Protein AF-A0A7K9ME02-F1 (afdb_monomer_lite)

Structure (mmCIF, N/CA/C/O backbone):
data_AF-A0A7K9ME02-F1
#
_entry.id   AF-A0A7K9ME02-F1
#
loop_
_atom_site.group_PDB
_atom_site.id
_atom_site.type_symbol
_atom_site.label_atom_id
_atom_site.label_alt_id
_atom_site.label_comp_id
_atom_site.label_asym_id
_atom_site.label_entity_id
_atom_site.label_seq_id
_atom_site.pdbx_PDB_ins_code
_atom_site.Cartn_x
_atom_site.Cartn_y
_atom_site.Cartn_z
_atom_site.occupancy
_atom_site.B_iso_or_equiv
_atom_site.auth_seq_id
_atom_site.auth_comp_id
_atom_site.auth_asym_id
_atom_site.auth_atom_id
_atom_site.pdbx_PDB_model_num
ATOM 1 N N . ALA A 1 1 ? -1.842 7.098 4.632 1.00 86.25 1 ALA A N 1
ATOM 2 C CA . ALA A 1 1 ? -1.673 6.407 5.925 1.00 86.25 1 ALA A CA 1
ATOM 3 C C . ALA A 1 1 ? -0.420 5.544 5.871 1.00 86.25 1 ALA A C 1
ATOM 5 O O . ALA A 1 1 ? -0.226 4.856 4.874 1.00 86.25 1 ALA A O 1
ATOM 6 N N . ASN A 1 2 ? 0.422 5.614 6.901 1.00 86.00 2 ASN A N 1
ATOM 7 C CA . ASN A 1 2 ? 1.662 4.841 7.012 1.00 86.00 2 ASN A CA 1
ATOM 8 C C . ASN A 1 2 ? 1.464 3.675 7.979 1.00 86.00 2 ASN A C 1
ATOM 10 O O . ASN A 1 2 ? 0.833 3.854 9.020 1.00 86.00 2 ASN A O 1
ATOM 14 N N . PHE A 1 3 ? 2.029 2.514 7.659 1.00 84.31 3 PHE A N 1
ATOM 15 C CA . PHE A 1 3 ? 2.117 1.405 8.610 1.00 84.31 3 PHE A CA 1
ATOM 16 C C . PHE A 1 3 ? 3.375 1.506 9.475 1.00 84.31 3 PHE A C 1
ATOM 18 O O . PHE A 1 3 ? 4.382 2.086 9.068 1.00 84.31 3 PHE A O 1
ATOM 25 N N . SER A 1 4 ? 3.320 0.921 10.674 1.00 84.81 4 SER A N 1
ATOM 26 C CA . SER A 1 4 ? 4.503 0.768 11.520 1.00 84.81 4 SER A CA 1
ATOM 27 C C . SER A 1 4 ? 5.497 -0.204 10.883 1.00 84.81 4 SER A C 1
ATOM 29 O O . SER A 1 4 ? 5.112 -1.122 10.157 1.00 84.81 4 SER A O 1
ATOM 31 N N . GLU A 1 5 ? 6.785 -0.046 11.194 1.00 82.81 5 GLU A N 1
ATOM 32 C CA . GLU A 1 5 ? 7.839 -0.924 10.665 1.00 82.81 5 GLU A CA 1
ATOM 33 C C . GLU A 1 5 ? 7.569 -2.406 10.961 1.00 82.81 5 GLU A C 1
ATOM 35 O O . GLU A 1 5 ? 7.783 -3.249 10.098 1.00 82.81 5 GLU A O 1
ATOM 40 N N . GLN A 1 6 ? 7.014 -2.712 12.138 1.00 85.12 6 GLN A N 1
ATOM 41 C CA . GLN A 1 6 ? 6.659 -4.076 12.542 1.00 85.12 6 GLN A CA 1
ATOM 42 C C . GLN A 1 6 ? 5.648 -4.726 11.590 1.00 85.12 6 GLN A C 1
ATOM 44 O O . GLN A 1 6 ? 5.767 -5.906 11.270 1.00 85.12 6 GLN A O 1
ATOM 49 N N . VAL A 1 7 ? 4.658 -3.960 11.118 1.00 85.44 7 VAL A N 1
ATOM 50 C CA . VAL A 1 7 ? 3.682 -4.468 10.150 1.00 85.44 7 VAL A CA 1
ATOM 51 C C . VAL A 1 7 ? 4.372 -4.716 8.817 1.00 85.44 7 VAL A C 1
ATOM 53 O O . VAL A 1 7 ? 4.174 -5.771 8.229 1.00 85.44 7 VAL A O 1
ATOM 56 N N . VAL A 1 8 ? 5.230 -3.803 8.364 1.00 84.94 8 VAL A N 1
ATOM 57 C CA . VAL A 1 8 ? 5.933 -3.958 7.083 1.00 84.94 8 VAL A CA 1
ATOM 58 C C . VAL A 1 8 ? 6.895 -5.152 7.092 1.00 84.94 8 VAL A C 1
ATOM 60 O O . VAL A 1 8 ? 6.976 -5.878 6.107 1.00 84.94 8 VAL A O 1
ATOM 63 N N . GLU A 1 9 ? 7.577 -5.409 8.207 1.00 84.50 9 GLU A N 1
ATOM 64 C CA . GLU A 1 9 ? 8.459 -6.574 8.383 1.00 84.50 9 GLU A CA 1
ATOM 65 C C . GLU A 1 9 ? 7.699 -7.910 8.405 1.00 84.50 9 GLU A C 1
ATOM 67 O O . GLU A 1 9 ? 8.287 -8.950 8.115 1.00 84.50 9 GLU A O 1
ATOM 72 N N . SER A 1 10 ? 6.394 -7.892 8.699 1.00 86.50 10 SER A N 1
ATOM 73 C CA . SER A 1 10 ? 5.541 -9.086 8.649 1.00 86.50 10 SER A CA 1
ATOM 74 C C . SER A 1 10 ? 5.080 -9.459 7.235 1.00 86.50 10 SER A C 1
ATOM 76 O O . SER A 1 10 ? 4.497 -10.528 7.042 1.00 86.50 10 SER A O 1
ATOM 78 N N . PHE A 1 11 ? 5.322 -8.597 6.239 1.00 83.00 11 PHE A N 1
ATOM 79 C CA . PHE A 1 11 ? 4.929 -8.881 4.864 1.00 83.00 11 PHE A CA 1
ATOM 80 C C . PHE A 1 11 ? 5.742 -10.055 4.292 1.00 83.00 11 PHE A C 1
ATOM 82 O O . PHE A 1 11 ? 6.925 -10.205 4.611 1.00 83.00 11 PHE A O 1
ATOM 89 N N . PRO A 1 12 ? 5.144 -10.856 3.392 1.00 84.31 12 PRO A N 1
ATOM 90 C CA . PRO A 1 12 ? 5.860 -11.902 2.672 1.00 84.31 12 PRO A CA 1
ATOM 91 C C . PRO A 1 12 ? 7.113 -11.353 1.975 1.00 84.31 12 PRO A C 1
ATOM 93 O O . PRO A 1 12 ? 7.085 -10.282 1.362 1.00 84.31 12 PRO A O 1
ATOM 96 N N . SER A 1 13 ? 8.231 -12.075 2.066 1.00 81.44 13 SER A N 1
ATOM 97 C CA . SER A 1 13 ? 9.518 -11.623 1.517 1.00 81.44 13 SER A CA 1
ATOM 98 C C . SER A 1 13 ? 9.507 -11.482 -0.010 1.00 81.44 13 SER A C 1
ATOM 100 O O . SER A 1 13 ? 10.252 -10.666 -0.555 1.00 81.44 13 SER A O 1
ATOM 102 N N . ASP A 1 14 ? 8.631 -12.226 -0.682 1.00 85.38 14 ASP A N 1
ATOM 103 C CA . ASP A 1 14 ? 8.398 -12.239 -2.124 1.00 85.38 14 ASP A CA 1
ATOM 104 C C . ASP A 1 14 ? 7.508 -11.090 -2.625 1.00 85.38 14 ASP A C 1
ATOM 106 O O . ASP A 1 14 ? 7.413 -10.877 -3.838 1.00 85.38 14 ASP A O 1
ATOM 110 N N . ILE A 1 15 ? 6.906 -10.287 -1.733 1.00 87.50 15 ILE A N 1
ATOM 111 C CA . ILE A 1 15 ? 6.174 -9.100 -2.175 1.00 87.50 15 ILE A CA 1
ATOM 112 C C . ILE A 1 15 ? 7.149 -8.094 -2.795 1.00 87.50 15 ILE A C 1
ATOM 114 O O . ILE A 1 15 ? 8.083 -7.603 -2.153 1.00 87.50 15 ILE A O 1
ATOM 118 N N . SER A 1 16 ? 6.965 -7.804 -4.077 1.00 91.75 16 SER A N 1
ATOM 119 C CA . SER A 1 16 ? 7.816 -6.860 -4.800 1.00 91.75 16 SER A CA 1
ATOM 120 C C . SER A 1 16 ? 7.514 -5.416 -4.393 1.00 91.75 16 SER A C 1
ATOM 122 O O . SER A 1 16 ? 6.468 -5.120 -3.816 1.00 91.75 16 SER A O 1
ATOM 124 N N . THR A 1 17 ? 8.437 -4.498 -4.673 1.00 93.44 17 THR A N 1
ATOM 125 C CA . THR A 1 17 ? 8.107 -3.075 -4.582 1.00 93.44 17 THR A CA 1
ATOM 126 C C . THR A 1 17 ? 7.248 -2.652 -5.772 1.00 93.44 17 THR A C 1
ATOM 128 O O . THR A 1 17 ? 7.271 -3.272 -6.840 1.00 93.44 17 THR A O 1
ATOM 131 N N . GLY A 1 18 ? 6.450 -1.607 -5.584 1.00 95.75 18 GLY A N 1
ATOM 132 C CA . GLY A 1 18 ? 5.557 -1.067 -6.595 1.00 95.75 18 GLY A CA 1
ATOM 133 C C . GLY A 1 18 ? 4.203 -0.659 -6.039 1.00 95.75 18 GLY A C 1
ATOM 134 O O . GLY A 1 18 ? 4.017 -0.460 -4.839 1.00 95.75 18 GLY A O 1
ATOM 135 N N . ILE A 1 19 ? 3.258 -0.498 -6.958 1.00 97.50 19 ILE A N 1
ATOM 136 C CA . ILE A 1 19 ? 1.921 0.012 -6.680 1.00 97.50 19 ILE A CA 1
ATOM 137 C C . ILE A 1 19 ? 0.921 -1.134 -6.745 1.00 97.50 19 ILE A C 1
ATOM 139 O O . ILE A 1 19 ? 0.863 -1.864 -7.735 1.00 97.50 19 ILE A O 1
ATOM 143 N N . TYR A 1 20 ? 0.098 -1.237 -5.713 1.00 97.56 20 TYR A N 1
ATOM 144 C CA . TYR A 1 20 ? -0.939 -2.244 -5.539 1.00 97.56 20 TYR A CA 1
ATOM 145 C C . TYR A 1 20 ? -2.305 -1.581 -5.334 1.00 97.56 20 TYR A C 1
ATOM 147 O O . TYR A 1 20 ? -2.400 -0.380 -5.074 1.00 97.56 20 TYR A O 1
ATOM 155 N N . TYR A 1 21 ? -3.371 -2.371 -5.437 1.00 98.19 21 TYR A N 1
ATOM 156 C CA . TYR A 1 21 ? -4.733 -1.939 -5.132 1.00 98.19 21 TYR A CA 1
ATOM 157 C C . TYR A 1 21 ? -5.486 -2.974 -4.306 1.00 98.19 21 TYR A C 1
ATOM 159 O O . TYR A 1 21 ? -5.161 -4.168 -4.300 1.00 98.19 21 TYR A O 1
ATOM 167 N N . GLY A 1 22 ? -6.537 -2.506 -3.642 1.00 98.06 22 GLY A N 1
ATOM 168 C CA . GLY A 1 22 ? -7.427 -3.374 -2.900 1.00 98.06 22 GLY A CA 1
ATOM 169 C C . GLY A 1 22 ? -8.466 -2.612 -2.093 1.00 98.06 22 GLY A C 1
ATOM 170 O O . GLY A 1 22 ? -8.980 -1.581 -2.536 1.00 98.06 22 GLY A O 1
ATOM 171 N N . TRP A 1 23 ? -8.763 -3.133 -0.907 1.00 98.38 23 TRP A N 1
ATOM 172 C CA . TRP A 1 23 ? -9.742 -2.575 0.022 1.00 98.38 23 TRP A CA 1
ATOM 173 C C . TRP A 1 23 ? -9.080 -2.150 1.331 1.00 98.38 23 TRP A C 1
ATOM 175 O O . TRP A 1 23 ? -8.103 -2.760 1.763 1.00 98.38 23 TRP A O 1
ATOM 185 N N . ALA A 1 24 ? -9.630 -1.118 1.963 1.00 97.88 24 ALA A N 1
ATOM 186 C CA . ALA A 1 24 ? -9.239 -0.627 3.275 1.00 97.88 24 ALA A CA 1
ATOM 187 C C . ALA A 1 24 ? -10.468 -0.372 4.150 1.00 97.88 24 ALA A C 1
ATOM 189 O O . ALA A 1 24 ? -11.522 0.010 3.646 1.00 97.88 24 ALA A O 1
ATOM 190 N N . CYS A 1 25 ? -10.296 -0.529 5.456 1.00 97.56 25 CYS A N 1
ATOM 191 C CA . CYS A 1 25 ? -11.239 -0.126 6.491 1.00 97.56 25 CYS A CA 1
ATOM 192 C C . CYS A 1 25 ? -10.463 0.538 7.637 1.00 97.56 25 CYS A C 1
ATOM 194 O O . CYS A 1 25 ? -9.383 0.069 8.003 1.00 97.56 25 CYS A O 1
ATOM 196 N N . VAL A 1 26 ? -11.000 1.629 8.181 1.00 96.88 26 VAL A N 1
ATOM 197 C CA . VAL A 1 26 ? -10.444 2.334 9.345 1.00 96.88 26 VAL A CA 1
ATOM 198 C C . VAL A 1 26 ? -11.342 2.048 10.549 1.00 96.88 26 VAL A C 1
ATOM 200 O O . VAL A 1 26 ? -12.536 2.346 10.510 1.00 96.88 26 VAL A O 1
ATOM 203 N N . GLY A 1 27 ? -10.783 1.454 11.604 1.00 95.19 27 GLY A N 1
ATOM 204 C CA . GLY A 1 27 ? -11.523 1.048 12.799 1.00 95.19 27 GLY A CA 1
ATOM 205 C C . GLY A 1 27 ? -12.665 0.081 12.464 1.00 95.19 27 GLY A C 1
ATOM 206 O O . GLY A 1 27 ? -12.449 -0.951 11.833 1.00 95.19 27 GLY A O 1
ATOM 207 N N . ASN A 1 28 ? -13.885 0.442 12.870 1.00 94.12 28 ASN A N 1
ATOM 208 C CA . ASN A 1 28 ? -15.125 -0.279 12.545 1.00 94.12 28 ASN A CA 1
ATOM 209 C C . ASN A 1 28 ? -15.951 0.435 11.454 1.00 94.12 28 ASN A C 1
ATOM 211 O O . ASN A 1 28 ? -17.177 0.324 11.437 1.00 94.12 28 ASN A O 1
ATOM 215 N N . GLY A 1 29 ? -15.296 1.239 10.613 1.00 94.75 29 GLY A N 1
ATOM 216 C CA . GLY A 1 29 ? -15.939 2.005 9.550 1.00 94.75 29 GLY A CA 1
ATOM 217 C C . GLY A 1 29 ? -16.310 1.177 8.317 1.00 94.75 29 GLY A C 1
ATOM 218 O O . GLY A 1 29 ? -16.225 -0.053 8.294 1.00 94.75 29 GLY A O 1
ATOM 219 N N . ASP A 1 30 ? -16.707 1.887 7.263 1.00 97.62 30 ASP A N 1
ATOM 220 C CA . ASP A 1 30 ? -17.029 1.287 5.972 1.00 97.62 30 ASP A CA 1
ATOM 221 C C . ASP A 1 30 ? -15.771 0.835 5.213 1.00 97.62 30 ASP A C 1
ATOM 223 O O . ASP A 1 30 ? -14.661 1.347 5.387 1.00 97.62 30 ASP A O 1
ATOM 227 N N . VAL A 1 31 ? -15.964 -0.134 4.316 1.00 98.12 31 VAL A N 1
ATOM 228 C CA . VAL A 1 31 ? -14.908 -0.622 3.425 1.00 98.12 31 VAL A CA 1
ATOM 229 C C . VAL A 1 31 ? -14.824 0.262 2.182 1.00 98.12 31 VAL A C 1
ATOM 231 O O . VAL A 1 31 ? -15.807 0.480 1.470 1.00 98.12 31 VAL A O 1
ATOM 234 N N . HIS A 1 32 ? -13.617 0.723 1.870 1.00 98.44 32 HIS A N 1
ATOM 235 C CA . HIS A 1 32 ? -13.340 1.615 0.749 1.00 98.44 32 HIS A CA 1
ATOM 236 C C . HIS A 1 32 ? -12.225 1.081 -0.143 1.00 98.44 32 HIS A C 1
ATOM 238 O O . HIS A 1 32 ? -11.365 0.312 0.288 1.00 98.44 32 HIS A O 1
ATOM 244 N N . LYS A 1 33 ? -12.225 1.498 -1.412 1.00 98.50 33 LYS A N 1
ATOM 245 C CA . LYS A 1 33 ? -11.122 1.193 -2.331 1.00 98.50 33 LYS A CA 1
ATOM 246 C C . LYS A 1 33 ? -9.856 1.896 -1.852 1.00 98.50 33 LYS A C 1
ATOM 248 O O . LYS A 1 33 ? -9.927 3.011 -1.342 1.00 98.50 33 LYS A O 1
ATOM 253 N N . MET A 1 34 ? -8.703 1.282 -2.065 1.00 98.19 34 MET A N 1
ATOM 254 C CA . MET A 1 34 ? -7.412 1.892 -1.764 1.00 98.19 34 MET A CA 1
ATOM 255 C C . MET A 1 34 ? -6.367 1.555 -2.823 1.00 98.19 34 MET A C 1
ATOM 257 O O . MET A 1 34 ? -6.496 0.575 -3.564 1.00 98.19 34 MET A O 1
ATOM 261 N N . VAL A 1 35 ? -5.323 2.378 -2.861 1.00 98.12 35 VAL A N 1
ATOM 262 C CA . VAL A 1 35 ? -4.045 2.061 -3.496 1.00 98.12 35 VAL A CA 1
ATOM 263 C C . VAL A 1 35 ? -2.950 2.030 -2.440 1.00 98.12 35 VAL A C 1
ATOM 265 O O . VAL A 1 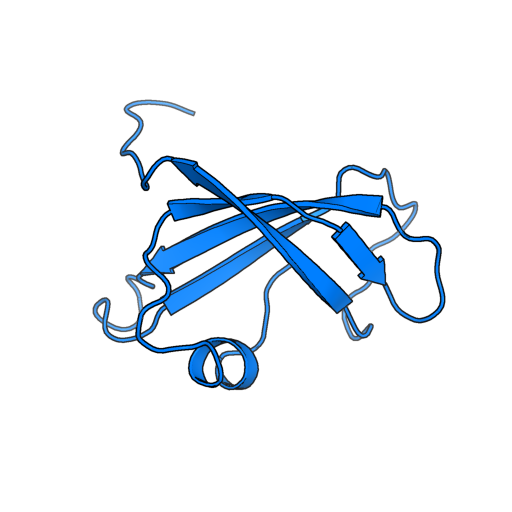35 ? -3.006 2.753 -1.443 1.00 98.12 35 VAL A O 1
ATOM 268 N N . LEU A 1 36 ? -1.955 1.185 -2.670 1.00 96.25 36 LEU A N 1
ATOM 269 C CA . LEU A 1 36 ? -0.849 0.944 -1.756 1.00 96.25 36 LEU A CA 1
ATOM 270 C C . LEU A 1 36 ? 0.468 1.112 -2.514 1.00 96.25 36 LEU A C 1
ATOM 272 O O . LEU A 1 36 ? 0.650 0.502 -3.566 1.00 96.25 36 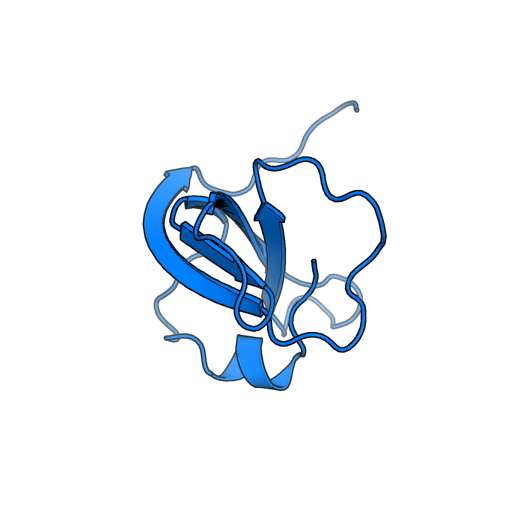LEU A O 1
ATOM 276 N N . SER A 1 37 ? 1.378 1.919 -1.982 1.00 95.44 37 SER A N 1
ATOM 277 C CA . SER A 1 37 ? 2.756 2.027 -2.454 1.00 95.44 37 SER A CA 1
ATOM 278 C C . SER A 1 37 ? 3.660 1.244 -1.512 1.00 95.44 37 SER A C 1
ATOM 280 O O . SER A 1 37 ? 3.668 1.509 -0.310 1.00 95.44 37 SER A O 1
ATOM 282 N N . ILE A 1 38 ? 4.397 0.273 -2.049 1.00 93.38 38 ILE A N 1
ATOM 283 C CA . ILE A 1 38 ? 5.431 -0.471 -1.327 1.00 93.38 38 ILE A CA 1
ATOM 284 C C . ILE A 1 38 ? 6.769 -0.091 -1.945 1.00 93.38 38 ILE A C 1
ATOM 286 O O . ILE A 1 38 ? 6.991 -0.380 -3.119 1.00 93.38 38 ILE A O 1
ATOM 290 N N . GLY A 1 39 ? 7.653 0.529 -1.172 1.00 90.81 39 GLY A N 1
ATOM 291 C CA . GLY A 1 39 ? 8.941 1.023 -1.661 1.00 90.81 39 GLY A CA 1
ATOM 292 C C . GLY A 1 39 ? 10.071 0.785 -0.676 1.00 90.81 39 GLY A C 1
ATOM 293 O O . GLY A 1 39 ? 9.869 0.175 0.371 1.00 90.81 39 GLY A O 1
ATOM 294 N N . TRP A 1 40 ? 11.272 1.252 -1.003 1.00 85.62 40 TRP A N 1
ATOM 295 C CA . TRP A 1 40 ? 12.418 1.220 -0.091 1.00 85.62 40 TRP A CA 1
ATOM 296 C C . TRP A 1 40 ? 12.561 2.544 0.650 1.00 85.62 40 TRP A C 1
ATOM 298 O O . TRP A 1 40 ? 12.455 3.608 0.046 1.00 85.62 40 TRP A O 1
ATOM 308 N N . ASN A 1 41 ? 12.841 2.485 1.953 1.00 76.06 41 ASN A N 1
ATOM 309 C CA . ASN A 1 41 ? 13.045 3.685 2.754 1.00 76.06 41 ASN A CA 1
ATOM 310 C C . ASN A 1 41 ? 14.508 4.190 2.646 1.00 76.06 41 ASN A C 1
ATOM 312 O O . ASN A 1 41 ? 15.417 3.524 3.169 1.00 76.06 41 ASN A O 1
ATOM 316 N N . PRO A 1 42 ? 14.758 5.386 2.067 1.00 72.94 42 PRO A N 1
ATOM 317 C CA . PRO A 1 42 ? 16.109 5.930 1.896 1.00 72.94 42 PRO A CA 1
ATOM 318 C C . PRO A 1 42 ? 16.822 6.220 3.220 1.00 72.94 42 PRO A C 1
ATOM 320 O O . PRO A 1 42 ? 18.041 6.068 3.318 1.00 72.94 42 PRO A O 1
ATOM 323 N N . PHE A 1 43 ? 16.072 6.588 4.263 1.00 67.94 43 PHE A N 1
ATOM 324 C CA . PHE A 1 43 ? 16.622 6.926 5.579 1.00 67.94 43 PHE A CA 1
ATOM 325 C C . PHE A 1 43 ? 17.217 5.709 6.299 1.00 67.94 43 PHE A C 1
ATOM 327 O O . PHE A 1 43 ? 18.124 5.853 7.116 1.00 67.94 43 PHE A O 1
ATOM 334 N N . TYR A 1 44 ? 16.779 4.501 5.933 1.00 61.88 44 TYR A N 1
ATOM 335 C CA . TYR A 1 44 ? 17.301 3.233 6.448 1.00 61.88 44 TYR A CA 1
ATOM 336 C C . TYR A 1 44 ? 18.219 2.525 5.451 1.00 61.88 44 TYR A C 1
ATOM 338 O O . TYR A 1 44 ? 18.267 1.294 5.410 1.00 61.88 44 TYR A O 1
ATOM 346 N N . LYS A 1 45 ? 18.944 3.290 4.622 1.00 71.56 45 LYS A N 1
ATOM 347 C CA . LYS A 1 45 ? 19.875 2.757 3.613 1.00 71.56 45 LYS A CA 1
ATOM 348 C C . LYS A 1 45 ? 19.216 1.739 2.668 1.00 71.56 45 LYS A C 1
ATOM 350 O O . LYS A 1 45 ? 19.888 0.821 2.208 1.00 71.56 45 LYS A O 1
ATOM 355 N N . ASN A 1 46 ? 17.912 1.876 2.408 1.00 67.56 46 ASN A N 1
ATOM 356 C CA . ASN A 1 46 ? 17.120 0.949 1.594 1.00 67.56 46 ASN A CA 1
ATOM 357 C C . ASN A 1 46 ? 17.135 -0.508 2.091 1.00 67.56 46 ASN A C 1
ATOM 359 O O . ASN A 1 46 ? 16.994 -1.430 1.299 1.00 67.56 46 ASN A O 1
ATOM 363 N N . ILE A 1 47 ? 17.317 -0.734 3.395 1.00 69.56 47 ILE A N 1
ATOM 364 C CA . ILE A 1 47 ? 17.268 -2.085 3.983 1.00 69.56 47 ILE A CA 1
ATOM 365 C C . ILE A 1 47 ? 15.831 -2.457 4.368 1.00 69.56 47 ILE A C 1
ATOM 367 O O . ILE A 1 47 ? 15.466 -3.631 4.386 1.00 69.56 47 ILE A O 1
ATOM 371 N N . LYS A 1 48 ? 15.000 -1.452 4.666 1.00 78.19 48 LYS A N 1
ATOM 372 C CA . LYS A 1 48 ? 13.611 -1.628 5.091 1.00 78.19 48 LYS A CA 1
ATOM 373 C C . LYS A 1 48 ? 12.653 -1.122 4.024 1.00 78.19 48 LYS A C 1
ATOM 375 O O . LYS A 1 48 ? 12.859 -0.040 3.466 1.00 78.19 48 LYS A O 1
ATOM 380 N N . LYS A 1 49 ? 11.597 -1.896 3.774 1.00 86.12 49 LYS A N 1
ATOM 381 C CA . LYS A 1 49 ? 10.479 -1.447 2.946 1.00 86.12 49 LYS A CA 1
ATOM 382 C C . LYS A 1 49 ? 9.647 -0.412 3.715 1.00 86.12 49 LYS A C 1
ATOM 384 O O . LYS A 1 49 ? 9.585 -0.450 4.942 1.00 86.12 49 LYS A O 1
ATOM 389 N N . SER A 1 50 ? 9.010 0.500 2.997 1.00 89.06 50 SER A N 1
ATOM 390 C CA . SER A 1 50 ? 7.937 1.366 3.484 1.00 89.06 50 SER A CA 1
ATOM 391 C C . SER A 1 50 ? 6.631 0.981 2.799 1.00 89.06 50 SER A C 1
ATOM 393 O O . SER A 1 50 ? 6.635 0.490 1.668 1.00 89.06 50 SER A O 1
ATOM 395 N N . VAL A 1 51 ? 5.513 1.176 3.499 1.00 91.12 51 VAL A N 1
ATOM 396 C CA . VAL A 1 51 ? 4.176 0.887 2.977 1.00 91.12 51 VAL A CA 1
ATOM 397 C C . VAL A 1 51 ? 3.258 2.069 3.259 1.00 91.12 51 VAL A C 1
ATOM 399 O O . VAL A 1 51 ? 2.963 2.390 4.413 1.00 91.12 51 VAL A O 1
ATOM 402 N N . GLU A 1 52 ? 2.776 2.680 2.184 1.00 93.12 52 GLU A N 1
ATOM 403 C CA . GLU A 1 52 ? 1.910 3.854 2.207 1.00 93.12 52 GLU A CA 1
ATOM 404 C C . GLU A 1 52 ? 0.571 3.540 1.547 1.00 93.12 52 GLU A C 1
ATOM 406 O O . GLU A 1 52 ? 0.511 3.146 0.386 1.00 93.12 52 GLU A O 1
ATOM 411 N N . THR A 1 53 ? -0.524 3.731 2.283 1.00 96.12 53 THR A N 1
ATOM 412 C CA . THR A 1 53 ? -1.889 3.514 1.783 1.00 96.12 53 THR A CA 1
ATOM 413 C C . THR A 1 53 ? -2.582 4.839 1.512 1.00 96.12 53 THR A C 1
ATOM 415 O O . THR A 1 53 ? -2.642 5.703 2.394 1.00 96.12 53 THR A O 1
ATOM 418 N N . HIS A 1 54 ? -3.187 4.969 0.337 1.00 97.50 54 HIS A N 1
ATOM 419 C CA . HIS A 1 54 ? -4.145 6.021 0.027 1.00 97.50 54 HIS A CA 1
ATOM 420 C C . HIS A 1 54 ? -5.533 5.407 -0.170 1.00 97.50 54 HIS A C 1
ATOM 422 O O . HIS A 1 54 ? -5.756 4.612 -1.083 1.00 97.50 54 HIS A O 1
ATOM 428 N N . ILE A 1 55 ? -6.463 5.767 0.712 1.00 97.94 55 ILE A N 1
ATOM 429 C CA . ILE A 1 55 ? -7.852 5.313 0.662 1.00 97.94 55 ILE A CA 1
ATOM 430 C C . ILE A 1 55 ? -8.627 6.277 -0.237 1.00 97.94 55 ILE A C 1
ATOM 432 O O . ILE A 1 55 ? -8.565 7.489 -0.045 1.00 97.94 55 ILE A O 1
ATOM 436 N N . ILE A 1 56 ? -9.376 5.745 -1.200 1.00 97.75 56 ILE A N 1
ATOM 437 C CA . ILE A 1 56 ? -10.210 6.508 -2.136 1.00 97.75 56 ILE A CA 1
ATOM 438 C C . ILE A 1 56 ? -11.534 6.849 -1.439 1.00 97.75 56 ILE A C 1
ATOM 440 O O . ILE A 1 56 ? -12.601 6.331 -1.774 1.00 97.75 56 ILE A O 1
ATOM 444 N N . HIS A 1 57 ? -11.433 7.676 -0.402 1.00 97.62 57 HIS A N 1
ATOM 445 C CA . HIS A 1 57 ? -12.542 8.177 0.397 1.00 97.62 57 HIS A CA 1
ATOM 446 C C . HIS A 1 57 ? -12.149 9.499 1.066 1.00 97.62 57 HIS A C 1
ATOM 448 O O . HIS A 1 57 ? -11.023 9.653 1.539 1.00 97.62 57 HIS A O 1
ATOM 454 N N . THR A 1 58 ? -13.079 10.452 1.118 1.00 97.06 58 THR A N 1
ATOM 455 C CA . THR A 1 58 ? -12.869 11.733 1.800 1.00 97.06 58 THR A CA 1
ATOM 456 C C . THR A 1 58 ? -13.282 11.613 3.261 1.00 97.06 58 THR A C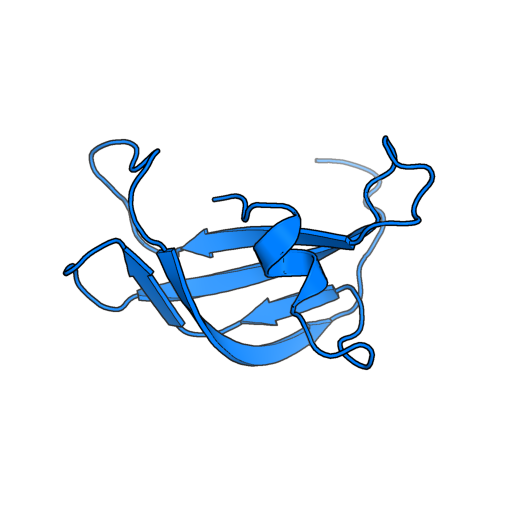 1
ATOM 458 O O . THR A 1 58 ? -14.470 11.636 3.576 1.00 97.06 58 THR A O 1
ATOM 461 N N . PHE A 1 59 ? -12.298 11.528 4.150 1.00 95.19 59 PHE A N 1
ATOM 462 C CA . PHE A 1 59 ? -12.522 11.586 5.593 1.00 95.19 59 PHE A CA 1
ATOM 463 C C . PHE A 1 59 ? -12.718 13.037 6.049 1.00 95.19 59 PHE A C 1
ATOM 465 O O . PHE A 1 59 ? -12.147 13.962 5.470 1.00 95.19 59 PHE A O 1
ATOM 472 N N . LYS A 1 60 ? -13.545 13.244 7.080 1.00 95.50 60 LYS A N 1
ATOM 473 C CA . LYS A 1 60 ? -13.785 14.577 7.665 1.00 95.50 60 LYS A CA 1
ATOM 474 C C . LYS A 1 60 ? -12.648 15.036 8.577 1.00 95.50 60 LYS A C 1
ATOM 476 O O . LYS A 1 60 ? -12.474 16.234 8.769 1.00 95.50 60 LYS A O 1
ATOM 481 N N . GLU A 1 61 ? -11.919 14.084 9.139 1.00 94.81 61 GLU A N 1
ATOM 482 C CA . GLU A 1 61 ? -10.845 14.285 10.100 1.00 94.81 61 GLU A CA 1
ATOM 483 C C . GLU A 1 61 ? -9.755 13.231 9.897 1.00 94.81 61 GLU A C 1
ATOM 485 O O . GLU A 1 61 ? -9.974 12.206 9.240 1.00 94.81 61 GLU A O 1
ATOM 490 N N . ASP A 1 62 ? -8.577 13.503 10.449 1.00 95.06 62 ASP A N 1
ATOM 491 C CA . ASP A 1 62 ? -7.486 12.539 10.468 1.00 95.06 62 ASP A CA 1
ATOM 492 C C . ASP A 1 62 ? -7.802 11.378 11.422 1.00 95.06 62 ASP A C 1
ATOM 494 O O . ASP A 1 62 ? -8.478 11.542 12.433 1.00 95.06 62 ASP A O 1
ATOM 498 N N . PHE A 1 63 ? -7.248 10.204 11.128 1.00 94.94 63 PHE A N 1
ATOM 499 C CA . PHE A 1 63 ? -7.484 8.962 11.873 1.00 94.94 63 PHE A CA 1
ATOM 500 C C . PHE A 1 63 ? -6.184 8.391 12.467 1.00 94.94 63 PHE A C 1
ATOM 502 O O . PHE A 1 63 ? -5.940 7.184 12.467 1.00 94.94 63 PHE A O 1
ATOM 509 N N . TYR A 1 64 ? -5.285 9.260 12.938 1.00 93.06 64 TYR A N 1
ATOM 510 C CA . TYR A 1 64 ? -4.057 8.819 13.605 1.00 93.06 64 TYR A CA 1
ATOM 511 C C . TYR A 1 64 ? -4.379 8.014 14.871 1.00 93.06 64 TYR A C 1
ATOM 513 O O . TYR A 1 64 ? -5.174 8.442 15.699 1.00 93.06 64 TYR A O 1
ATOM 521 N N . GLY A 1 65 ? -3.721 6.864 15.035 1.00 91.62 65 GLY A N 1
ATOM 522 C CA . GLY A 1 65 ? -3.954 5.947 16.157 1.00 91.62 65 GLY A CA 1
ATOM 523 C C . GLY A 1 65 ? -5.054 4.911 15.909 1.00 91.62 65 GLY A C 1
ATOM 524 O O . GLY A 1 65 ? -5.103 3.916 16.628 1.00 91.62 65 GLY A O 1
ATOM 525 N N . GLU A 1 66 ? -5.872 5.086 14.868 1.00 95.00 66 GLU A N 1
ATOM 526 C CA . GLU A 1 66 ? -6.870 4.094 14.468 1.00 95.00 66 GLU A CA 1
ATOM 527 C C . GLU A 1 66 ? -6.232 2.874 13.795 1.00 95.00 66 GLU A C 1
ATOM 529 O O . GLU A 1 66 ? -5.169 2.942 13.167 1.00 95.00 66 GLU A O 1
ATOM 534 N N . ILE A 1 67 ? -6.924 1.738 13.885 1.00 94.94 67 ILE A N 1
ATOM 535 C CA . ILE A 1 67 ? -6.509 0.509 13.207 1.00 94.94 67 ILE A CA 1
ATOM 536 C C . ILE A 1 67 ? -6.908 0.597 11.734 1.00 94.94 67 ILE A C 1
ATOM 538 O O . ILE A 1 67 ? -8.089 0.592 11.396 1.00 94.94 67 ILE A O 1
ATOM 542 N N . LEU A 1 68 ? -5.915 0.618 10.847 1.00 95.44 68 LEU A N 1
ATOM 543 C CA . LEU A 1 68 ? -6.116 0.475 9.409 1.00 95.44 68 LEU A CA 1
ATOM 544 C C . LEU A 1 68 ? -6.026 -1.004 9.012 1.00 95.44 68 LEU A C 1
ATOM 546 O O . LEU A 1 68 ? -4.950 -1.597 9.043 1.00 95.44 68 LEU A O 1
ATOM 550 N N . SER A 1 69 ? -7.148 -1.581 8.591 1.00 95.62 69 SER A N 1
ATOM 551 C CA . SER A 1 69 ? -7.215 -2.928 8.019 1.00 95.62 69 SER A CA 1
ATOM 552 C C . SER A 1 69 ? -7.195 -2.851 6.497 1.00 95.62 69 SER A C 1
ATOM 554 O O . SER A 1 69 ? -7.938 -2.061 5.916 1.00 95.62 69 SER A O 1
ATOM 556 N N . ILE A 1 70 ? -6.379 -3.675 5.835 1.00 95.25 70 ILE A N 1
ATOM 557 C CA . ILE A 1 70 ? -6.283 -3.704 4.369 1.00 95.25 70 ILE A CA 1
ATOM 558 C C . ILE A 1 70 ? -6.354 -5.118 3.800 1.00 95.25 70 ILE A C 1
ATOM 560 O O . ILE A 1 70 ? -5.917 -6.081 4.424 1.00 95.25 70 ILE A O 1
ATOM 564 N N . VAL A 1 71 ? -6.852 -5.219 2.569 1.00 96.50 71 VAL A N 1
ATOM 565 C CA . VAL A 1 71 ? -6.792 -6.425 1.735 1.00 96.50 71 VAL A CA 1
ATOM 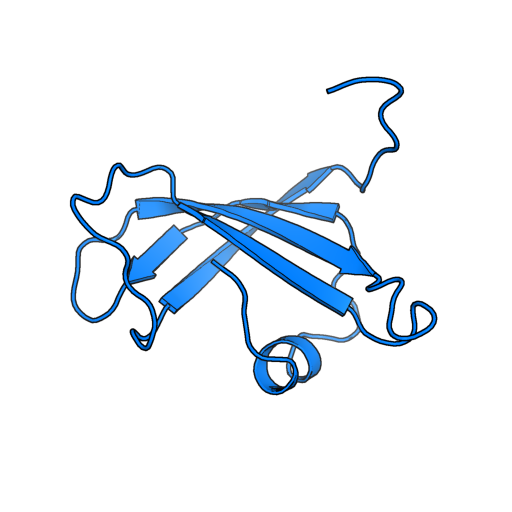566 C C . VAL A 1 71 ? -6.205 -6.035 0.387 1.00 96.50 71 VAL A C 1
ATOM 568 O O . VAL A 1 71 ? -6.818 -5.261 -0.346 1.00 96.50 71 VAL A O 1
ATOM 571 N N . ILE A 1 72 ? -5.028 -6.565 0.058 1.00 95.44 72 ILE A N 1
ATOM 572 C CA . ILE A 1 72 ? -4.369 -6.361 -1.239 1.00 95.44 72 ILE A CA 1
ATOM 573 C C . ILE A 1 72 ? -4.926 -7.387 -2.228 1.00 95.44 72 ILE A C 1
ATOM 575 O O . ILE A 1 72 ? -4.910 -8.581 -1.943 1.00 95.44 72 ILE A O 1
ATOM 579 N N . ILE A 1 73 ? -5.414 -6.932 -3.385 1.00 97.19 73 ILE A N 1
ATOM 580 C CA . ILE A 1 73 ? -6.048 -7.805 -4.391 1.00 97.19 73 ILE A CA 1
ATOM 581 C C . ILE A 1 73 ? -5.182 -7.953 -5.639 1.00 97.19 73 ILE A C 1
ATO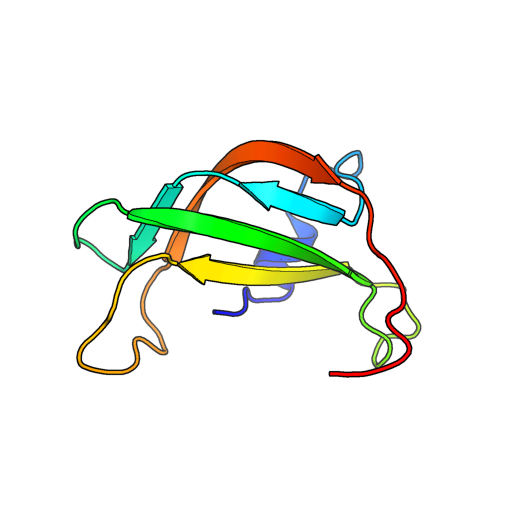M 583 O O . ILE A 1 73 ? -5.227 -8.985 -6.305 1.00 97.19 73 ILE A O 1
ATOM 587 N N . GLY A 1 74 ? -4.383 -6.941 -5.973 1.00 96.38 74 GLY A N 1
ATOM 588 C CA . GLY A 1 74 ? -3.563 -7.013 -7.170 1.00 96.38 74 GLY A CA 1
ATOM 589 C C . GLY A 1 74 ? -2.463 -5.970 -7.243 1.00 96.38 74 GLY A C 1
ATOM 590 O O . GLY A 1 74 ? -2.449 -4.974 -6.518 1.00 96.38 74 GLY A O 1
ATOM 591 N N . TYR A 1 75 ? -1.541 -6.233 -8.161 1.00 97.12 75 TYR A N 1
ATOM 592 C CA . TYR A 1 75 ? -0.418 -5.377 -8.513 1.00 97.12 75 TYR A CA 1
ATOM 593 C C . TYR A 1 75 ? -0.752 -4.561 -9.764 1.00 97.12 75 TYR A C 1
ATOM 595 O O . TYR A 1 75 ? -1.318 -5.090 -10.720 1.00 97.12 75 TYR A O 1
ATOM 603 N N . ILE A 1 76 ? -0.405 -3.275 -9.759 1.00 97.44 76 ILE A N 1
ATOM 604 C CA . ILE A 1 76 ? -0.622 -2.357 -10.883 1.00 97.44 76 ILE A CA 1
ATOM 605 C C . ILE A 1 76 ? 0.654 -2.225 -11.710 1.00 97.44 76 ILE A C 1
ATOM 607 O O . ILE A 1 76 ? 0.627 -2.401 -12.927 1.00 97.44 76 ILE A O 1
ATOM 611 N N . ARG A 1 77 ? 1.763 -1.832 -11.072 1.00 97.25 77 ARG A N 1
ATOM 612 C CA . ARG A 1 77 ? 3.007 -1.467 -11.765 1.00 97.25 77 ARG A CA 1
ATOM 613 C C . ARG A 1 77 ? 4.194 -1.357 -10.806 1.00 97.25 77 ARG A C 1
ATOM 615 O O . ARG A 1 77 ? 3.970 -1.113 -9.621 1.00 97.25 77 ARG A O 1
ATOM 622 N N . PRO A 1 78 ? 5.436 -1.406 -11.319 1.00 96.44 78 PRO A N 1
ATOM 623 C CA . PRO A 1 78 ? 6.616 -1.119 -10.509 1.00 96.44 78 PRO A CA 1
ATOM 624 C C . PRO A 1 78 ? 6.695 0.361 -10.118 1.00 96.44 78 PRO A C 1
ATOM 626 O O . PRO A 1 78 ? 6.001 1.224 -10.685 1.00 96.44 78 PRO A O 1
ATOM 629 N N . GLU A 1 79 ? 7.571 0.647 -9.156 1.00 92.50 79 GLU A N 1
ATOM 630 C CA . GLU A 1 79 ? 8.002 2.005 -8.822 1.00 92.50 79 GLU A CA 1
ATOM 631 C C . GLU A 1 79 ? 8.589 2.700 -10.060 1.00 92.50 79 GLU A C 1
ATOM 633 O O . GLU A 1 79 ? 9.148 2.065 -10.957 1.00 92.50 79 GLU A O 1
ATOM 638 N N . LYS A 1 80 ? 8.418 4.020 -10.136 1.00 91.12 80 LYS A N 1
ATOM 639 C 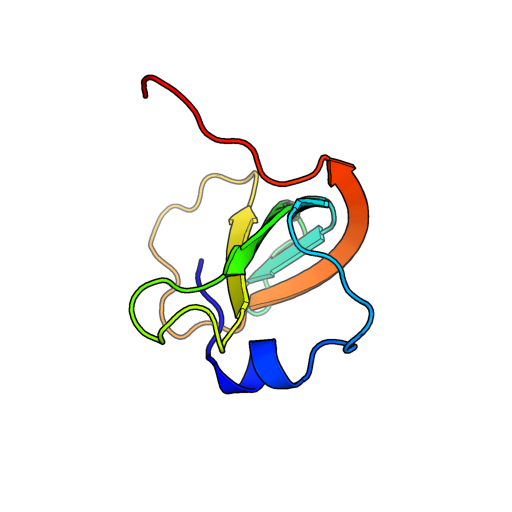CA . LYS A 1 80 ? 8.952 4.845 -11.222 1.00 91.12 80 LYS A CA 1
ATOM 640 C C . LYS A 1 80 ? 9.511 6.131 -10.639 1.00 91.12 80 LYS A C 1
ATOM 642 O O . LYS A 1 80 ? 8.910 6.691 -9.727 1.00 91.12 80 LYS A O 1
ATOM 647 N N . ASN A 1 81 ? 10.614 6.592 -11.216 1.00 89.69 81 ASN A N 1
ATOM 648 C CA . ASN A 1 81 ? 11.100 7.946 -11.001 1.00 89.69 81 ASN A CA 1
ATOM 649 C C . ASN A 1 81 ? 10.258 8.909 -11.842 1.00 89.69 81 ASN A C 1
ATOM 651 O O . ASN A 1 81 ? 9.854 8.566 -12.957 1.00 89.69 81 ASN A O 1
ATOM 655 N N . PHE A 1 82 ? 9.997 10.090 -11.297 1.00 89.38 82 PHE A N 1
ATOM 656 C CA . PHE A 1 82 ? 9.265 11.156 -11.966 1.00 89.38 82 PHE A CA 1
ATOM 657 C C . PHE A 1 82 ? 10.132 12.413 -11.969 1.00 89.38 82 PHE A C 1
ATOM 659 O O . PHE A 1 82 ? 10.739 12.744 -10.952 1.00 89.38 82 PHE A O 1
ATOM 666 N N . ASP A 1 83 ? 10.187 13.095 -13.111 1.00 93.00 83 ASP A N 1
ATOM 667 C CA . ASP A 1 83 ? 11.013 14.297 -13.298 1.00 93.00 83 ASP A CA 1
ATOM 668 C C . ASP A 1 83 ? 10.315 15.577 -12.799 1.00 93.00 83 ASP A C 1
ATOM 670 O O . ASP A 1 83 ? 10.906 16.657 -12.781 1.00 93.00 83 ASP A O 1
ATOM 674 N N . SER A 1 84 ? 9.049 15.465 -12.392 1.00 90.56 84 SER A N 1
ATOM 675 C CA . SER A 1 84 ? 8.242 16.548 -11.839 1.00 90.56 84 SER A CA 1
ATOM 676 C C . SER A 1 84 ? 7.207 16.015 -10.849 1.00 90.56 84 SER A C 1
ATOM 678 O O . SER A 1 84 ? 6.944 14.809 -10.800 1.00 90.56 84 SER A O 1
ATOM 680 N N . LEU A 1 85 ? 6.612 16.939 -10.085 1.00 77.25 85 LEU A N 1
ATOM 681 C CA . LEU A 1 85 ? 5.331 16.706 -9.415 1.00 77.25 85 LEU A CA 1
ATOM 682 C C . LEU A 1 85 ? 4.195 16.604 -10.447 1.00 77.25 85 LEU A C 1
ATOM 684 O O . LEU A 1 85 ? 4.352 17.203 -11.541 1.00 77.25 85 LEU A O 1
#

Sequence (85 aa):
ANFSEQVVESFPSDISTGIYYGWACVGNGDVHKMVLSIGWNPFYKNIKKSVETHIIHTFKEDFYGEILSIVIIGYIRPEKNFDSL

InterPro domains:
  IPR015865 Riboflavin kinase domain, bacterial/eukaryotic [PF01687] (12-85)
  IPR015865 Riboflavin kinase domain, bacterial/eukaryotic [SM00904] (1-85)
  IPR023465 Riboflavin kinase domain superfamily [G3DSA:2.40.30.30] (1-85)
  IPR023465 Riboflavin kinase domain superfamily [SSF82114] (1-85)
  IPR023468 Riboflavin kinase [PTHR22749] (1-85)

Foldseek 3Di:
DWDDQVVQVPDDPPDAFAKFWFWKDWAPDDIFIKMKGWAADVVVVSPGIIIDIDTPDDDPDDRPPTDMDTDTDDGDDHDDDDPDD

Radius of gyration: 13.44 Å; chains: 1; bounding box: 37×29×30 Å

pLDDT: mean 90.74, std 8.28, range [61.88, 98.5]

Secondary structure (DSSP, 8-state):
-BPPHHHHHTS-TTPPSEEEEEEEEETTS--EEEEEEEEE-GGGTT-SEEEEEEESS--SS--TTS-EEEEEEEEEE-----S--

Organism: Oceanodroma tethys (NCBI:txid79633)